Protein AF-A0A263D6S9-F1 (afdb_monomer_lite)

Organism: NCBI:txid1854586

Radius of gyration: 19.55 Å; chains: 1; bounding box: 28×63×39 Å

Secondary structure (DSSP, 8-state):
-PPPP----------S--SS-----EETTEEP-BS-SSPPPTT-EEEBTTS-EEETTSS--PPP-EE-HHHHHHHHHHHT--

pLDDT: mean 73.91, std 16.36, range [40.72, 90.94]

Foldseek 3Di:
DDDDDDDDDDDDPPPDDQPPQWDWAQDPQETFTFPGSHQDDAQDWTATQLRDIDGGPPDDRDHHDYYDPSRVVSVVVVVVPD

Sequence (82 aa):
MVPGQQTARAPGDTGGETIERAYRPVLGGVRHLSDHETAPGNGTVVDLLCGMNHVVGSRRAAKRIYDCSACDEVRGERGGQA

Structure (mmCIF, N/CA/C/O backbone):
data_AF-A0A263D6S9-F1
#
_entry.id   AF-A0A263D6S9-F1
#
loop_
_atom_site.group_PDB
_atom_site.id
_atom_site.type_symbol
_atom_site.label_atom_id
_atom_site.label_alt_id
_atom_site.label_comp_id
_atom_site.label_asym_id
_atom_site.label_entity_id
_atom_site.label_seq_id
_atom_site.pdbx_PDB_ins_code
_atom_site.Cartn_x
_atom_site.Cartn_y
_atom_site.Cartn_z
_atom_site.occupancy
_atom_site.B_iso_or_equiv
_atom_site.auth_seq_id
_atom_site.auth_comp_id
_atom_site.auth_asym_id
_atom_site.auth_atom_id
_atom_site.pdbx_PDB_model_num
ATOM 1 N N . MET A 1 1 ? -2.662 54.937 -24.267 1.00 48.84 1 MET A N 1
ATOM 2 C CA . MET A 1 1 ? -3.013 53.532 -24.564 1.00 48.84 1 MET A CA 1
ATOM 3 C C . MET A 1 1 ? -1.762 52.705 -24.312 1.00 48.84 1 MET A C 1
ATOM 5 O O . MET A 1 1 ? -0.782 52.898 -25.013 1.00 48.84 1 MET A O 1
ATOM 9 N N . VAL A 1 2 ? -1.743 51.925 -23.231 1.00 55.81 2 VAL A N 1
ATOM 10 C CA . VAL A 1 2 ? -0.575 51.161 -22.750 1.00 55.81 2 VAL A CA 1
ATOM 11 C C . VAL A 1 2 ? -0.782 49.691 -23.122 1.00 55.81 2 VAL A C 1
ATOM 13 O O . VAL A 1 2 ? -1.817 49.148 -22.732 1.00 55.81 2 VAL A O 1
ATOM 16 N N . PRO A 1 3 ? 0.124 49.030 -23.863 1.00 54.50 3 PRO A N 1
ATOM 17 C CA . PRO A 1 3 ? 0.022 47.594 -24.074 1.00 54.50 3 PRO A CA 1
ATOM 18 C C . PRO A 1 3 ? 0.368 46.852 -22.778 1.00 54.50 3 PRO A C 1
ATOM 20 O O . PRO A 1 3 ? 1.417 47.059 -22.167 1.00 54.50 3 PRO A O 1
ATOM 23 N N . GLY A 1 4 ? -0.580 46.015 -22.357 1.00 52.81 4 GLY A N 1
ATOM 24 C CA . GLY A 1 4 ? -0.502 45.169 -21.180 1.00 52.81 4 GLY A CA 1
ATOM 25 C C . GLY A 1 4 ? 0.653 44.175 -21.256 1.00 52.81 4 GLY A C 1
ATOM 26 O O . GLY A 1 4 ? 0.907 43.531 -22.271 1.00 52.81 4 GLY A O 1
ATOM 27 N N . GLN A 1 5 ? 1.333 44.087 -20.124 1.00 54.19 5 GLN A N 1
ATOM 28 C CA . GLN A 1 5 ? 2.423 43.193 -19.777 1.00 54.19 5 GLN A CA 1
ATOM 29 C C . GLN A 1 5 ? 2.058 41.726 -20.067 1.00 54.19 5 GLN A C 1
ATOM 31 O O . GLN A 1 5 ? 1.121 41.191 -19.479 1.00 54.19 5 GLN A O 1
ATOM 36 N N . GLN A 1 6 ? 2.821 41.066 -20.939 1.00 55.88 6 GLN A N 1
ATOM 37 C CA . GLN A 1 6 ? 2.828 39.608 -21.065 1.00 55.88 6 GLN A CA 1
ATOM 38 C C . GLN A 1 6 ? 4.005 39.077 -20.248 1.00 55.88 6 GLN A C 1
ATOM 40 O O . GLN A 1 6 ? 5.149 39.101 -20.699 1.00 55.88 6 GLN A O 1
ATOM 45 N N . THR A 1 7 ? 3.740 38.626 -19.023 1.00 54.66 7 THR A N 1
ATOM 46 C CA . THR A 1 7 ? 4.704 37.840 -18.253 1.00 54.66 7 THR A CA 1
ATOM 47 C C . THR A 1 7 ? 4.599 36.386 -18.701 1.00 54.66 7 THR A C 1
ATOM 49 O O . THR A 1 7 ? 3.665 35.662 -18.358 1.00 54.66 7 THR A O 1
ATOM 52 N N . ALA A 1 8 ? 5.564 35.959 -19.514 1.00 52.22 8 ALA A N 1
ATOM 53 C CA . ALA A 1 8 ? 5.787 34.554 -19.813 1.00 52.22 8 ALA A CA 1
ATOM 54 C C . ALA A 1 8 ? 6.057 33.807 -18.496 1.00 52.22 8 ALA A C 1
ATOM 56 O O . ALA A 1 8 ? 7.033 34.087 -17.799 1.00 52.22 8 ALA A O 1
ATOM 57 N N . ARG A 1 9 ? 5.165 32.883 -18.122 1.00 45.25 9 ARG A N 1
ATOM 58 C CA . ARG A 1 9 ? 5.403 31.960 -17.008 1.00 45.25 9 ARG A CA 1
ATOM 59 C C . ARG A 1 9 ? 6.371 30.883 -17.490 1.00 45.25 9 ARG A C 1
ATOM 61 O O . ARG A 1 9 ? 6.142 30.265 -18.526 1.00 45.25 9 ARG A O 1
ATOM 68 N N . ALA A 1 10 ? 7.449 30.704 -16.737 1.00 59.50 10 ALA A N 1
ATOM 69 C CA . ALA A 1 10 ? 8.470 29.694 -16.970 1.00 59.50 10 ALA A CA 1
ATOM 70 C C . ALA A 1 10 ? 7.867 28.275 -17.040 1.00 59.50 10 ALA A C 1
ATOM 72 O O . ALA A 1 10 ? 6.976 27.964 -16.242 1.00 59.50 10 ALA A O 1
ATOM 73 N N . PRO A 1 11 ? 8.359 27.388 -17.924 1.00 52.41 11 PRO A N 1
ATOM 74 C CA . PRO A 1 11 ? 8.188 25.958 -17.736 1.00 52.41 11 PRO A CA 1
ATOM 75 C C . PRO A 1 11 ? 9.040 25.546 -16.532 1.00 52.41 11 PRO A C 1
ATOM 77 O O . PRO A 1 11 ? 10.261 25.686 -16.540 1.00 52.41 11 PRO A O 1
ATOM 80 N N . GLY A 1 12 ? 8.374 25.105 -15.467 1.00 52.84 12 GLY A N 1
ATOM 81 C CA . GLY A 1 12 ? 9.032 24.485 -14.328 1.00 52.84 12 GLY A CA 1
ATOM 82 C C . GLY A 1 12 ? 9.697 23.192 -14.777 1.00 52.84 12 GLY A C 1
ATOM 83 O O . GLY A 1 12 ? 9.032 22.174 -14.943 1.00 52.84 12 GLY A O 1
ATOM 84 N N . ASP A 1 13 ? 11.008 23.263 -14.972 1.00 51.47 13 ASP A N 1
ATOM 85 C CA . ASP A 1 13 ? 11.915 22.136 -14.848 1.00 51.47 13 ASP A CA 1
ATOM 86 C C . ASP A 1 13 ? 11.744 21.569 -13.431 1.00 51.47 13 ASP A C 1
ATOM 88 O O . ASP A 1 13 ? 12.090 22.196 -12.432 1.00 51.47 13 ASP A O 1
ATOM 92 N N . THR A 1 14 ? 11.080 20.424 -13.319 1.00 56.09 14 THR A N 1
ATOM 93 C CA . THR A 1 14 ? 11.210 19.568 -12.139 1.00 56.09 14 THR A CA 1
ATOM 94 C C . THR A 1 14 ? 11.756 18.249 -12.638 1.00 56.09 14 THR A C 1
ATOM 96 O O . THR A 1 14 ? 11.045 17.252 -12.764 1.00 56.09 14 THR A O 1
ATOM 99 N N . GLY A 1 15 ? 13.035 18.285 -13.007 1.00 43.69 15 GLY A N 1
ATOM 100 C CA . GLY A 1 15 ? 13.830 17.082 -13.125 1.00 43.69 15 GLY A CA 1
ATOM 101 C C . GLY A 1 15 ? 13.806 16.304 -11.807 1.00 43.69 15 GLY A C 1
ATOM 102 O O . GLY A 1 15 ? 14.127 16.839 -10.751 1.00 43.69 15 GLY A O 1
ATOM 103 N N . GLY A 1 16 ? 13.439 15.026 -11.906 1.00 47.09 16 GLY A N 1
ATOM 104 C CA . GLY A 1 16 ? 14.014 13.967 -11.082 1.00 47.09 16 GLY A CA 1
ATOM 105 C C . GLY A 1 16 ? 13.472 13.775 -9.667 1.00 47.09 16 GLY A C 1
ATOM 106 O O . GLY A 1 16 ? 14.255 13.829 -8.734 1.00 47.09 16 GLY A O 1
ATOM 107 N N . GLU A 1 17 ? 12.191 13.428 -9.495 1.00 48.19 17 GLU A N 1
ATOM 108 C CA . GLU A 1 17 ? 11.759 12.666 -8.305 1.00 48.19 17 GLU A CA 1
ATOM 109 C C . GLU A 1 17 ? 10.413 11.961 -8.551 1.00 48.19 17 GLU A C 1
ATOM 111 O O . GLU A 1 17 ? 9.348 12.411 -8.128 1.00 48.19 17 GLU A O 1
ATOM 116 N N . THR A 1 18 ? 10.413 10.863 -9.310 1.00 44.97 18 THR A N 1
ATOM 117 C CA . THR A 1 18 ? 9.162 10.150 -9.658 1.00 44.97 18 THR A CA 1
ATOM 118 C C . THR A 1 18 ? 9.217 8.663 -9.321 1.00 44.97 18 THR A C 1
ATOM 120 O O . THR A 1 18 ? 8.665 7.842 -10.040 1.00 44.97 18 THR A O 1
ATOM 123 N N . ILE A 1 19 ? 9.880 8.290 -8.217 1.00 49.19 19 ILE A N 1
ATOM 124 C CA . ILE A 1 19 ? 9.858 6.896 -7.721 1.00 49.19 19 ILE A CA 1
ATOM 125 C C . ILE A 1 19 ? 9.691 6.792 -6.188 1.00 49.19 19 ILE A C 1
ATOM 127 O O . ILE A 1 19 ? 9.959 5.753 -5.582 1.00 49.19 19 ILE A O 1
ATOM 131 N N . GLU A 1 20 ? 9.205 7.854 -5.535 1.00 51.31 20 GLU A N 1
ATOM 132 C CA . GLU A 1 20 ? 8.872 7.853 -4.094 1.00 51.31 20 GLU A CA 1
ATOM 133 C C . GLU A 1 20 ? 7.365 7.944 -3.801 1.00 51.31 20 GLU A C 1
ATOM 135 O O . GLU A 1 20 ? 6.926 7.780 -2.661 1.00 51.31 20 GLU A O 1
ATOM 140 N N . ARG A 1 21 ? 6.546 8.145 -4.835 1.00 55.97 21 ARG A N 1
ATOM 141 C CA . ARG A 1 21 ? 5.094 8.313 -4.738 1.00 55.97 21 ARG A CA 1
ATOM 142 C C . ARG A 1 21 ? 4.401 6.966 -4.881 1.00 55.97 21 ARG A C 1
ATOM 144 O O . ARG A 1 21 ? 3.833 6.680 -5.916 1.00 55.97 21 ARG A O 1
ATOM 151 N N . ALA A 1 22 ? 4.512 6.103 -3.881 1.00 71.88 22 ALA A N 1
ATOM 152 C CA . ALA A 1 22 ? 3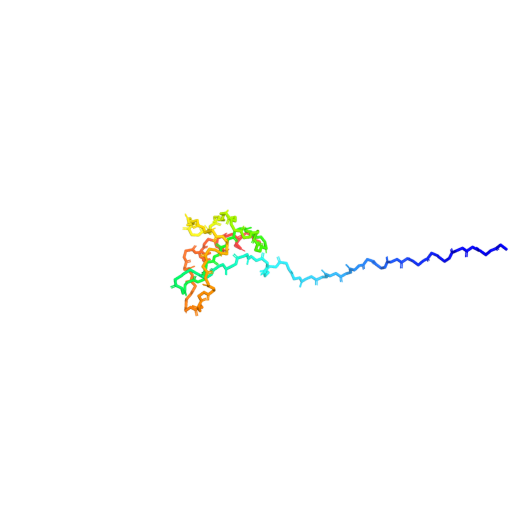.616 4.955 -3.761 1.00 71.88 22 ALA A CA 1
ATOM 153 C C . ALA A 1 22 ? 2.927 5.062 -2.409 1.00 71.88 22 ALA A C 1
ATOM 155 O O . ALA A 1 22 ? 3.595 5.302 -1.402 1.00 71.88 22 ALA A O 1
ATOM 156 N N . TYR A 1 23 ? 1.611 4.902 -2.350 1.00 84.44 23 TYR A N 1
ATOM 157 C CA . TYR A 1 23 ? 0.884 4.898 -1.090 1.00 84.44 23 TYR A CA 1
ATOM 158 C C . TYR A 1 23 ? 1.313 3.680 -0.259 1.00 84.44 23 TYR A C 1
ATOM 160 O O . TYR A 1 23 ? 1.178 2.532 -0.694 1.00 84.44 23 TYR A O 1
ATOM 168 N N . ARG A 1 24 ? 1.883 3.948 0.931 1.00 86.62 24 ARG A N 1
ATOM 169 C CA . ARG A 1 24 ? 2.506 2.941 1.811 1.00 86.62 24 ARG A CA 1
ATOM 170 C C . ARG A 1 24 ? 1.791 2.825 3.164 1.00 86.62 24 ARG A C 1
ATOM 172 O O . ARG A 1 24 ? 2.297 3.353 4.163 1.00 86.62 24 ARG A O 1
ATOM 179 N N . PRO A 1 25 ? 0.609 2.192 3.235 1.00 87.31 25 PRO A N 1
ATOM 180 C CA . PRO A 1 25 ? -0.102 2.046 4.498 1.00 87.31 25 PRO A CA 1
ATOM 181 C C . PRO A 1 25 ? 0.660 1.129 5.462 1.00 87.31 25 PRO A C 1
ATOM 183 O O . PRO A 1 25 ? 1.300 0.160 5.052 1.00 87.31 25 PRO A O 1
ATOM 186 N N . VAL A 1 26 ? 0.575 1.423 6.764 1.00 88.12 26 VAL A N 1
ATOM 187 C CA . VAL A 1 26 ? 1.117 0.559 7.824 1.00 88.12 26 VAL A CA 1
ATOM 188 C C . VAL A 1 26 ? -0.032 -0.170 8.509 1.00 88.12 26 VAL A C 1
ATOM 190 O O . VAL A 1 26 ? -0.844 0.452 9.197 1.00 88.12 26 VAL A O 1
ATOM 193 N N . LEU A 1 27 ? -0.091 -1.491 8.345 1.00 85.69 27 LEU A N 1
ATOM 194 C CA . LEU A 1 27 ? -1.142 -2.356 8.879 1.00 85.69 27 LEU A CA 1
ATOM 195 C C . LEU A 1 27 ? -0.529 -3.322 9.883 1.00 85.69 27 LEU A C 1
ATOM 197 O O . LEU A 1 27 ? 0.399 -4.052 9.562 1.00 85.69 27 LEU A O 1
ATOM 201 N N . GLY A 1 28 ? -1.002 -3.290 11.131 1.00 84.62 28 GLY A N 1
ATOM 202 C CA . GLY A 1 28 ? -0.474 -4.177 12.177 1.00 84.62 28 GLY A CA 1
ATOM 203 C C . GLY A 1 28 ? 1.030 -4.014 12.441 1.00 84.62 28 GLY A C 1
ATOM 204 O O . GLY A 1 28 ? 1.671 -4.948 12.900 1.00 84.62 28 GLY A O 1
ATOM 205 N N . GLY A 1 29 ? 1.605 -2.848 12.125 1.00 87.06 29 GLY A N 1
ATOM 206 C CA . GLY A 1 29 ? 3.046 -2.599 12.235 1.00 87.06 29 GLY A CA 1
ATOM 207 C C . GLY A 1 29 ? 3.862 -2.987 10.999 1.00 87.06 29 GLY A C 1
ATOM 208 O O . GLY A 1 29 ? 5.070 -2.767 10.985 1.00 87.06 29 GLY A O 1
ATOM 209 N N . VAL A 1 30 ? 3.231 -3.491 9.941 1.00 89.25 30 VAL A N 1
ATOM 210 C CA . VAL A 1 30 ? 3.895 -3.830 8.680 1.00 89.25 30 VAL A CA 1
ATOM 211 C C . VAL A 1 30 ? 3.591 -2.762 7.635 1.00 89.25 30 VAL A C 1
ATOM 213 O O . VAL A 1 30 ? 2.433 -2.406 7.421 1.00 89.25 30 VAL A O 1
ATOM 216 N N . ARG A 1 31 ? 4.624 -2.211 6.993 1.00 90.62 31 ARG A N 1
ATOM 217 C CA . ARG A 1 31 ? 4.475 -1.294 5.860 1.00 90.62 31 ARG A CA 1
ATOM 218 C C . ARG A 1 31 ? 4.206 -2.099 4.596 1.00 90.62 31 ARG A C 1
ATOM 220 O O . ARG A 1 31 ? 5.037 -2.897 4.172 1.00 90.62 31 ARG A O 1
ATOM 227 N N . HIS A 1 32 ? 3.062 -1.838 3.988 1.00 90.94 32 HIS A N 1
ATOM 228 C CA . HIS A 1 32 ? 2.690 -2.378 2.691 1.00 90.94 32 HIS A CA 1
ATOM 229 C C . HIS A 1 32 ? 2.927 -1.348 1.594 1.00 90.94 32 HIS A C 1
ATOM 231 O O . HIS A 1 32 ? 3.133 -0.162 1.861 1.00 90.94 32 HIS A O 1
ATOM 237 N N . LEU A 1 33 ? 2.885 -1.818 0.355 1.00 89.56 33 LEU A N 1
ATOM 238 C CA . LEU A 1 33 ? 2.908 -0.993 -0.841 1.00 89.56 33 LEU A CA 1
ATOM 239 C C . LEU A 1 33 ? 1.606 -1.207 -1.601 1.00 89.56 33 LEU A C 1
ATOM 241 O O . LEU A 1 33 ? 1.035 -2.295 -1.563 1.00 89.56 33 LEU A O 1
ATOM 245 N N . SER A 1 34 ? 1.161 -0.171 -2.292 1.00 88.50 34 SER A N 1
ATOM 246 C CA . SER A 1 34 ? 0.062 -0.240 -3.249 1.00 88.50 34 SER A CA 1
ATOM 247 C C . SER A 1 34 ? 0.507 0.357 -4.576 1.00 88.50 34 SER A C 1
ATOM 249 O O . SER A 1 34 ? 1.499 1.088 -4.622 1.00 88.50 34 SER A O 1
ATOM 251 N N . ASP A 1 35 ? -0.256 0.064 -5.624 1.00 83.00 35 ASP A N 1
ATOM 252 C CA . ASP A 1 35 ? -0.057 0.626 -6.963 1.00 83.00 35 ASP A CA 1
ATOM 253 C C . ASP A 1 35 ? -0.511 2.090 -7.081 1.00 83.00 35 ASP A C 1
ATOM 255 O O . ASP A 1 35 ? -0.298 2.737 -8.103 1.00 83.00 35 ASP A O 1
ATOM 259 N N . HIS A 1 36 ? -1.120 2.647 -6.032 1.00 81.75 36 HIS A N 1
ATOM 260 C CA . HIS A 1 36 ? -1.554 4.036 -6.035 1.00 81.75 36 HIS A CA 1
ATOM 261 C C . HIS A 1 36 ? -0.382 4.983 -5.811 1.00 81.75 36 HIS A C 1
ATOM 263 O O . HIS A 1 36 ? 0.351 4.864 -4.829 1.00 81.75 36 HIS A O 1
ATOM 269 N N . GLU A 1 37 ? -0.271 5.996 -6.667 1.00 80.31 37 GLU A N 1
ATOM 270 C CA . GLU A 1 37 ? 0.804 6.982 -6.561 1.00 80.31 37 GLU A CA 1
ATOM 271 C C . GLU A 1 37 ? 0.682 7.855 -5.298 1.00 80.31 37 GLU A C 1
ATOM 273 O O . GLU A 1 37 ? 1.657 8.283 -4.680 1.00 80.31 37 GLU A O 1
ATOM 278 N N . THR A 1 38 ? -0.553 8.125 -4.883 1.00 80.12 38 THR A N 1
ATOM 279 C CA . THR A 1 38 ? -0.880 8.978 -3.737 1.00 80.12 38 THR A CA 1
ATOM 280 C C . THR A 1 38 ? -1.921 8.305 -2.859 1.00 80.12 38 THR A C 1
ATOM 282 O O . THR A 1 38 ? -2.606 7.387 -3.301 1.00 80.12 38 THR A O 1
ATOM 285 N N . ALA A 1 39 ? -2.024 8.735 -1.597 1.00 79.00 39 ALA A N 1
ATOM 286 C CA . ALA A 1 39 ? -3.029 8.216 -0.676 1.00 79.00 39 ALA A CA 1
ATOM 287 C C . ALA A 1 39 ? -4.442 8.527 -1.201 1.00 79.00 39 ALA A C 1
ATOM 289 O O . ALA A 1 39 ? -4.777 9.709 -1.326 1.00 79.00 39 ALA A O 1
ATOM 290 N N . PRO A 1 40 ? -5.276 7.512 -1.487 1.00 81.62 40 PRO A N 1
ATOM 291 C CA . PRO A 1 40 ? -6.646 7.757 -1.930 1.00 81.62 40 PRO A CA 1
ATOM 292 C C . PRO A 1 40 ? -7.498 8.379 -0.818 1.00 81.62 40 PRO A C 1
ATOM 294 O O . PRO A 1 40 ? -7.093 8.432 0.343 1.00 81.62 40 PRO A O 1
ATOM 297 N N . GLY A 1 41 ? -8.691 8.869 -1.157 1.00 82.06 41 GLY A N 1
ATOM 298 C CA . GLY A 1 41 ? -9.587 9.476 -0.170 1.00 82.06 41 GLY A CA 1
ATOM 299 C C . GLY A 1 41 ? -9.961 8.505 0.958 1.00 82.06 41 GLY A C 1
ATOM 300 O O . GLY A 1 41 ? -10.054 7.295 0.742 1.00 82.06 41 GLY A O 1
ATOM 301 N N . ASN A 1 42 ? -10.211 9.023 2.163 1.00 84.75 42 ASN A N 1
ATOM 302 C CA . ASN A 1 42 ? -10.677 8.205 3.288 1.00 84.75 42 ASN A CA 1
ATOM 303 C C . ASN A 1 42 ? -11.936 7.407 2.909 1.00 84.75 42 ASN A C 1
ATOM 305 O O . ASN A 1 42 ? -12.834 7.929 2.254 1.00 84.75 42 ASN A O 1
ATOM 309 N N . GLY A 1 43 ? -12.000 6.148 3.339 1.00 84.94 43 GLY A N 1
ATOM 310 C CA . GLY A 1 43 ? -13.067 5.210 2.984 1.00 84.94 43 GLY A CA 1
ATOM 311 C C . GLY A 1 43 ? -12.845 4.468 1.663 1.00 84.94 43 GLY A C 1
ATOM 312 O O . GLY A 1 43 ? -13.568 3.515 1.389 1.00 84.94 43 GLY A O 1
ATOM 313 N N . THR A 1 44 ? -11.833 4.839 0.873 1.00 87.38 44 THR A N 1
ATOM 314 C CA . THR A 1 44 ? -11.481 4.117 -0.359 1.00 87.38 44 THR A CA 1
ATOM 315 C C . THR A 1 44 ? -10.833 2.778 -0.020 1.00 87.38 44 THR A C 1
ATOM 317 O O . THR A 1 44 ? -9.965 2.717 0.850 1.00 87.38 44 THR A O 1
ATOM 320 N N . VAL A 1 45 ? -11.234 1.714 -0.716 1.00 89.19 45 VAL A N 1
ATOM 321 C CA . VAL A 1 45 ? -10.548 0.416 -0.682 1.00 89.19 45 VAL A CA 1
ATOM 322 C C . VAL A 1 45 ? -9.418 0.454 -1.704 1.00 89.19 45 VAL A C 1
ATOM 324 O O . VAL A 1 45 ? -9.656 0.797 -2.857 1.00 89.19 45 VAL A O 1
ATOM 327 N N . VAL A 1 46 ? -8.206 0.112 -1.280 1.00 88.50 46 VAL A N 1
ATOM 328 C CA . VAL A 1 46 ? -7.038 -0.018 -2.151 1.00 88.50 46 VAL A CA 1
ATOM 329 C C . VAL A 1 46 ? -6.508 -1.435 -2.110 1.00 88.50 46 VAL A C 1
ATOM 331 O O . VAL A 1 46 ? -6.463 -2.049 -1.039 1.00 88.50 46 VAL A O 1
ATOM 334 N N . ASP A 1 47 ? -6.050 -1.917 -3.255 1.00 90.31 47 ASP A N 1
ATOM 335 C CA . ASP A 1 47 ? -5.348 -3.186 -3.356 1.00 90.31 47 ASP A CA 1
ATOM 336 C C . ASP A 1 47 ? -3.851 -2.959 -3.094 1.00 90.31 47 ASP A C 1
ATOM 338 O O . ASP A 1 47 ? -3.216 -2.031 -3.608 1.00 90.31 47 ASP A O 1
ATOM 342 N N . LEU A 1 48 ? -3.283 -3.784 -2.222 1.00 90.19 48 LEU A N 1
ATOM 343 C CA . LEU A 1 48 ? -1.864 -3.785 -1.886 1.00 90.19 48 LEU A CA 1
ATOM 344 C C . LEU A 1 48 ? -1.135 -4.779 -2.790 1.00 90.19 48 LEU A C 1
ATOM 346 O O . LEU A 1 48 ? -1.696 -5.802 -3.171 1.00 90.19 48 LEU A O 1
ATOM 350 N N . LEU A 1 49 ? 0.155 -4.549 -3.039 1.00 89.88 49 LEU A N 1
ATOM 351 C CA . LEU A 1 49 ? 0.975 -5.429 -3.885 1.00 89.88 49 LEU A CA 1
ATOM 352 C C . LEU A 1 49 ? 1.018 -6.878 -3.384 1.00 89.88 49 LEU A C 1
ATOM 354 O O . LEU A 1 49 ? 1.085 -7.807 -4.175 1.00 89.88 49 LEU A O 1
ATOM 358 N N . CYS A 1 50 ? 0.925 -7.079 -2.069 1.00 88.94 50 CYS A N 1
ATOM 359 C CA . CYS A 1 50 ? 0.824 -8.405 -1.453 1.00 88.94 50 CYS A CA 1
ATOM 360 C C . CYS A 1 50 ? -0.533 -9.119 -1.649 1.00 88.94 50 CYS A C 1
ATOM 362 O O . CYS A 1 50 ? -0.730 -10.184 -1.072 1.00 88.94 50 CYS A O 1
ATOM 364 N N . GLY A 1 51 ? -1.481 -8.535 -2.390 1.00 89.94 51 GLY A N 1
ATOM 365 C CA . GLY A 1 51 ? -2.808 -9.109 -2.650 1.00 89.94 51 GLY A CA 1
ATOM 366 C C . GLY A 1 51 ? -3.844 -8.881 -1.543 1.00 89.94 51 GLY A C 1
ATOM 367 O O . GLY A 1 51 ? -4.923 -9.465 -1.578 1.00 89.94 51 GLY A O 1
ATOM 368 N N . MET A 1 52 ? -3.527 -8.057 -0.541 1.00 89.56 52 MET A N 1
ATOM 369 C CA . MET A 1 52 ? -4.470 -7.666 0.512 1.00 89.56 52 MET A CA 1
ATOM 370 C C . MET A 1 52 ? -5.189 -6.364 0.172 1.00 89.56 52 MET A C 1
ATOM 372 O O . MET A 1 52 ? -4.614 -5.496 -0.476 1.00 89.56 52 MET A O 1
ATOM 376 N N . ASN A 1 53 ? -6.382 -6.171 0.737 1.00 89.81 53 ASN A N 1
ATOM 377 C CA . ASN A 1 53 ? -7.173 -4.959 0.529 1.00 89.81 53 ASN A CA 1
ATOM 378 C C . ASN A 1 53 ? -7.168 -4.094 1.793 1.00 89.81 53 ASN A C 1
ATOM 380 O O . ASN A 1 53 ? -7.323 -4.591 2.914 1.00 89.81 53 ASN A O 1
ATOM 384 N N . HIS A 1 54 ? -7.014 -2.783 1.624 1.00 86.75 54 HIS A N 1
ATOM 385 C CA . HIS A 1 54 ? -6.962 -1.819 2.716 1.00 86.75 54 HIS A CA 1
ATOM 386 C C . HIS A 1 54 ? -7.959 -0.678 2.524 1.00 86.75 54 HIS A C 1
ATOM 388 O O . HIS A 1 54 ? -7.963 -0.018 1.495 1.00 86.75 54 HIS A O 1
ATOM 394 N N . VAL A 1 55 ? -8.756 -0.386 3.555 1.00 88.94 55 VAL A N 1
ATOM 395 C CA . VAL A 1 55 ? -9.614 0.807 3.580 1.00 88.94 55 VAL A CA 1
ATOM 396 C C . VAL A 1 55 ? -8.838 1.996 4.143 1.00 88.94 55 VAL A C 1
ATOM 398 O O . VAL A 1 55 ? -8.506 2.011 5.337 1.00 88.94 55 VAL A O 1
ATOM 401 N N . VAL A 1 56 ? -8.606 3.013 3.317 1.00 85.44 56 VAL A N 1
ATOM 402 C CA . VAL A 1 56 ? -7.878 4.230 3.694 1.00 85.44 56 VAL A CA 1
ATOM 403 C C . VAL A 1 56 ? -8.602 4.957 4.828 1.00 85.44 56 VAL A C 1
ATOM 405 O O . VAL A 1 56 ? -9.816 5.145 4.796 1.00 85.44 56 VAL A O 1
ATOM 408 N N . GLY A 1 57 ? -7.864 5.362 5.863 1.00 76.75 57 GLY A N 1
ATOM 409 C CA . GLY A 1 57 ? -8.414 6.127 6.989 1.00 76.75 57 GLY A CA 1
ATOM 410 C C . GLY A 1 57 ? -9.226 5.308 8.001 1.00 76.75 57 GLY A C 1
ATOM 411 O O . GLY A 1 57 ? -9.694 5.864 8.990 1.00 76.75 57 GLY A O 1
ATOM 412 N N . SER A 1 58 ? -9.361 3.989 7.815 1.00 68.88 58 SER A N 1
ATOM 413 C CA . SER A 1 58 ? -10.108 3.125 8.745 1.00 68.88 58 SER A CA 1
ATOM 414 C C . SER A 1 58 ? -9.391 2.860 10.076 1.00 68.88 58 SER A C 1
ATOM 416 O O . SER A 1 58 ? -10.017 2.410 11.036 1.00 68.88 58 SER A O 1
ATOM 418 N N . ARG A 1 59 ? -8.077 3.114 10.165 1.00 65.94 59 ARG A N 1
ATOM 419 C CA . ARG A 1 59 ? -7.267 2.844 11.365 1.00 65.94 59 ARG A CA 1
ATOM 420 C C . ARG A 1 59 ? -6.327 4.004 11.675 1.00 65.94 59 ARG A C 1
ATOM 422 O O . ARG A 1 59 ? -5.787 4.630 10.766 1.00 65.94 59 ARG A O 1
ATOM 429 N N . ARG A 1 60 ? -6.091 4.259 12.972 1.00 67.06 60 ARG A N 1
ATOM 430 C CA . ARG A 1 60 ? -5.009 5.154 13.420 1.00 67.06 60 ARG A CA 1
ATOM 431 C C . ARG A 1 60 ? -3.686 4.649 12.849 1.00 67.06 60 ARG A C 1
ATOM 433 O O . ARG A 1 60 ? -3.448 3.441 12.859 1.00 67.06 60 ARG A O 1
ATOM 440 N N . ALA A 1 61 ? -2.846 5.568 12.376 1.00 64.25 61 ALA A N 1
ATOM 441 C CA . ALA A 1 61 ? -1.534 5.240 11.836 1.00 64.25 61 ALA A CA 1
ATOM 442 C C . ALA A 1 61 ? -0.750 4.394 12.853 1.00 64.25 61 ALA A C 1
ATOM 444 O O . ALA A 1 61 ? -0.415 4.862 13.943 1.00 64.25 61 ALA A O 1
ATOM 445 N N . ALA A 1 62 ? -0.510 3.128 12.515 1.00 69.00 62 ALA A N 1
ATOM 446 C CA . ALA A 1 62 ? 0.308 2.246 13.328 1.00 69.00 62 ALA A CA 1
ATOM 447 C C . ALA A 1 62 ? 1.785 2.620 13.151 1.00 69.00 62 ALA A C 1
ATOM 449 O O . ALA A 1 62 ? 2.222 2.994 12.060 1.00 69.00 62 ALA A O 1
ATOM 450 N N . LYS A 1 63 ? 2.576 2.496 14.219 1.00 78.38 63 LYS A N 1
ATOM 451 C CA . LYS A 1 63 ? 4.032 2.639 14.131 1.00 78.38 63 LYS A CA 1
ATOM 452 C C . LYS A 1 63 ? 4.579 1.520 13.236 1.00 78.38 63 LYS A C 1
ATOM 454 O O . LYS A 1 63 ? 4.286 0.356 13.485 1.00 78.38 63 LYS A O 1
ATOM 459 N N . ARG A 1 64 ? 5.365 1.862 12.207 1.00 80.56 64 ARG A N 1
ATOM 460 C CA . ARG A 1 64 ? 6.072 0.877 11.367 1.00 80.56 64 ARG A CA 1
ATOM 461 C C . ARG A 1 64 ? 7.077 0.110 12.223 1.00 80.56 64 ARG A C 1
ATOM 463 O O . ARG A 1 64 ? 7.887 0.728 12.912 1.00 80.56 64 ARG A O 1
ATOM 470 N N . ILE A 1 65 ? 7.021 -1.209 12.132 1.00 84.12 65 ILE A N 1
ATOM 471 C CA . ILE A 1 65 ? 7.944 -2.153 12.759 1.00 84.12 65 ILE A CA 1
ATOM 472 C C . ILE A 1 65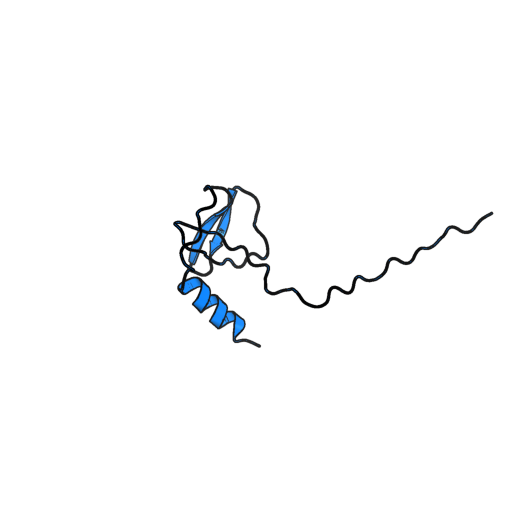 ? 8.753 -2.861 11.664 1.00 84.12 65 ILE A C 1
ATOM 474 O O . ILE A 1 65 ? 9.975 -2.876 11.742 1.00 84.12 65 ILE A O 1
ATOM 478 N N . TYR A 1 66 ? 8.087 -3.345 10.607 1.00 86.62 66 TYR A N 1
ATOM 479 C CA . TYR A 1 66 ? 8.710 -4.057 9.481 1.00 86.62 66 TYR A CA 1
ATOM 480 C C . TYR A 1 66 ? 8.114 -3.637 8.131 1.00 86.62 66 TYR A C 1
ATOM 482 O O . TYR A 1 66 ? 7.083 -2.960 8.089 1.00 86.62 66 TYR A O 1
ATOM 490 N N . ASP A 1 67 ? 8.746 -4.051 7.033 1.00 89.06 67 ASP A N 1
ATOM 491 C CA . ASP A 1 67 ? 8.198 -3.971 5.674 1.00 89.06 67 ASP A CA 1
ATOM 492 C C . ASP A 1 67 ? 7.630 -5.323 5.246 1.00 89.06 67 ASP A C 1
ATOM 494 O O . ASP A 1 67 ? 8.122 -6.374 5.654 1.00 89.06 67 ASP A O 1
ATOM 498 N N . CYS A 1 68 ? 6.570 -5.305 4.443 1.00 90.38 68 CYS A N 1
ATOM 499 C CA . CYS A 1 68 ? 5.987 -6.524 3.904 1.00 90.38 68 CYS A CA 1
ATOM 500 C C . CYS A 1 68 ? 6.904 -7.096 2.817 1.00 90.38 68 CYS A C 1
ATOM 502 O O . CYS A 1 68 ? 6.979 -6.522 1.732 1.00 90.38 68 CYS A O 1
ATOM 504 N N . SER A 1 69 ? 7.539 -8.241 3.085 1.00 90.50 69 SER A N 1
ATOM 505 C CA . SER A 1 69 ? 8.432 -8.920 2.133 1.00 90.50 69 SER A CA 1
ATOM 506 C C . SER A 1 69 ? 7.759 -9.184 0.785 1.00 90.50 69 SER A C 1
ATOM 508 O O . SER A 1 69 ? 8.322 -8.827 -0.238 1.00 90.50 69 SER A O 1
ATOM 510 N N . ALA A 1 70 ? 6.503 -9.646 0.778 1.00 90.56 70 ALA A N 1
ATOM 511 C CA . ALA A 1 70 ? 5.758 -9.873 -0.463 1.00 90.56 70 ALA A CA 1
ATOM 512 C C . ALA A 1 70 ? 5.543 -8.588 -1.287 1.00 90.56 70 ALA A C 1
ATOM 514 O O . ALA A 1 70 ? 5.556 -8.618 -2.511 1.00 90.56 70 ALA A O 1
ATOM 515 N N . CYS A 1 71 ? 5.348 -7.436 -0.633 1.00 89.25 71 CYS A N 1
ATOM 516 C CA . CYS A 1 71 ? 5.256 -6.164 -1.356 1.00 89.25 71 CYS A CA 1
ATOM 517 C C . CYS A 1 71 ? 6.607 -5.754 -1.958 1.00 89.25 71 CYS A C 1
ATOM 519 O O . CYS A 1 71 ? 6.632 -5.124 -3.014 1.00 89.25 71 CYS A O 1
ATOM 521 N N . ASP A 1 72 ? 7.703 -6.058 -1.263 1.00 87.06 72 ASP A N 1
ATOM 522 C CA . ASP A 1 72 ? 9.061 -5.743 -1.703 1.00 87.06 72 ASP A CA 1
ATOM 523 C C . ASP A 1 72 ? 9.481 -6.616 -2.892 1.00 87.06 72 ASP A C 1
ATOM 525 O O . ASP A 1 72 ? 9.976 -6.085 -3.881 1.00 87.06 72 ASP A O 1
ATOM 529 N N . GLU A 1 73 ? 9.163 -7.914 -2.853 1.00 88.00 73 GLU A N 1
ATOM 530 C 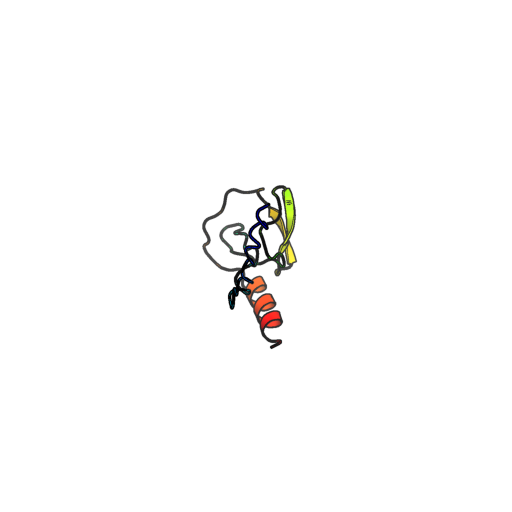CA . GLU A 1 73 ? 9.374 -8.858 -3.959 1.00 88.00 73 GLU A CA 1
ATOM 531 C C . GLU A 1 73 ? 8.659 -8.390 -5.231 1.00 88.00 73 GLU A C 1
ATOM 533 O O . GLU A 1 73 ? 9.311 -8.159 -6.248 1.00 88.00 73 GLU A O 1
ATOM 538 N N . VAL A 1 74 ? 7.351 -8.112 -5.149 1.00 86.25 74 VAL A N 1
ATOM 539 C CA . VAL A 1 74 ? 6.560 -7.630 -6.298 1.00 86.25 74 VAL A CA 1
ATOM 540 C C . VAL A 1 74 ? 7.097 -6.299 -6.834 1.00 86.25 74 VAL A C 1
ATOM 542 O O . VAL A 1 74 ? 7.109 -6.058 -8.043 1.00 86.25 74 VAL A O 1
ATOM 545 N N . ARG A 1 75 ? 7.561 -5.406 -5.952 1.00 82.88 75 ARG A N 1
ATOM 546 C CA . ARG A 1 75 ? 8.192 -4.149 -6.372 1.00 82.88 75 ARG A CA 1
ATOM 547 C C . ARG A 1 75 ? 9.534 -4.396 -7.065 1.00 82.88 75 ARG A C 1
ATOM 549 O O . ARG A 1 75 ? 9.8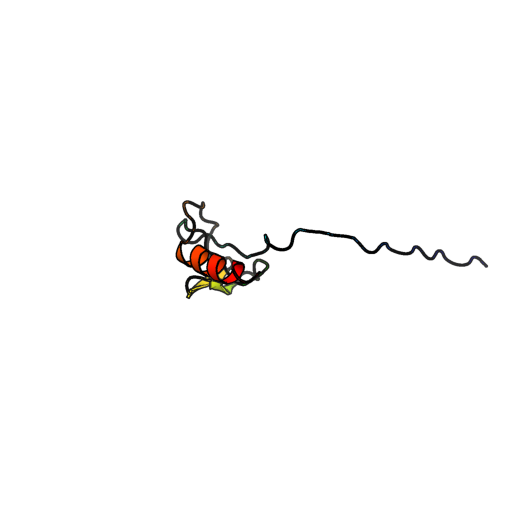18 -3.712 -8.044 1.00 82.88 75 ARG A O 1
ATOM 556 N N . GLY A 1 76 ? 10.336 -5.340 -6.578 1.00 78.50 76 GLY A N 1
ATOM 557 C CA . GLY A 1 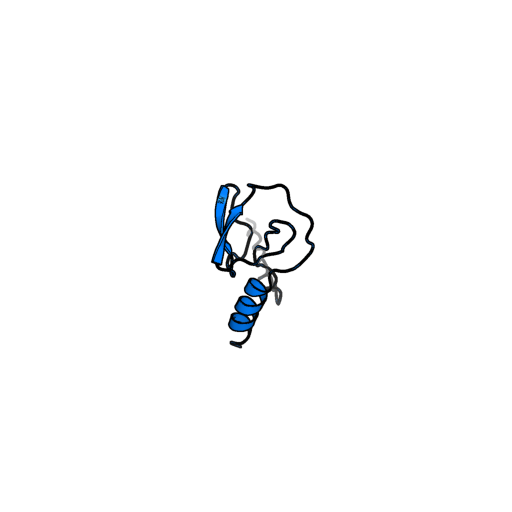76 ? 11.601 -5.749 -7.186 1.00 78.50 76 GLY A CA 1
ATOM 558 C C . GLY A 1 76 ? 11.407 -6.346 -8.580 1.00 78.50 76 GLY A C 1
ATOM 559 O O . GLY A 1 76 ? 12.093 -5.941 -9.514 1.00 78.50 76 GLY A O 1
ATOM 560 N N . GLU A 1 77 ? 10.410 -7.217 -8.750 1.00 79.06 77 GLU A N 1
ATOM 561 C CA . GLU A 1 77 ? 10.034 -7.789 -10.052 1.00 79.06 77 GLU A CA 1
ATOM 562 C C . GLU A 1 77 ? 9.605 -6.710 -11.056 1.00 79.06 77 GLU A C 1
ATOM 564 O O . GLU A 1 77 ? 9.973 -6.758 -12.230 1.00 79.06 77 GLU A O 1
ATOM 569 N N . ARG A 1 78 ? 8.861 -5.698 -10.591 1.00 70.69 78 ARG A N 1
ATOM 570 C CA . ARG A 1 78 ? 8.414 -4.573 -11.428 1.00 70.69 78 ARG A CA 1
ATOM 571 C C . ARG A 1 78 ? 9.525 -3.561 -11.723 1.00 70.69 78 ARG A C 1
ATOM 573 O O . ARG A 1 78 ? 9.525 -2.963 -12.792 1.00 70.69 78 ARG A O 1
ATOM 580 N N . GLY A 1 79 ? 10.460 -3.364 -10.795 1.00 59.38 79 GLY A N 1
ATOM 581 C CA . GLY A 1 79 ? 11.602 -2.456 -10.945 1.00 59.38 79 GLY A CA 1
ATOM 582 C C . GLY A 1 79 ? 12.769 -3.035 -11.751 1.00 59.38 79 GLY A C 1
ATOM 583 O O . GLY A 1 79 ? 13.631 -2.278 -12.182 1.00 59.38 79 GLY A O 1
ATOM 584 N N . GLY A 1 80 ? 12.794 -4.355 -11.970 1.00 49.94 80 GLY A N 1
ATOM 585 C CA . GLY A 1 80 ? 13.790 -5.054 -12.789 1.00 49.94 80 GLY A CA 1
ATOM 586 C C . GLY A 1 80 ? 13.530 -5.026 -14.302 1.00 49.94 80 GLY A C 1
ATOM 587 O 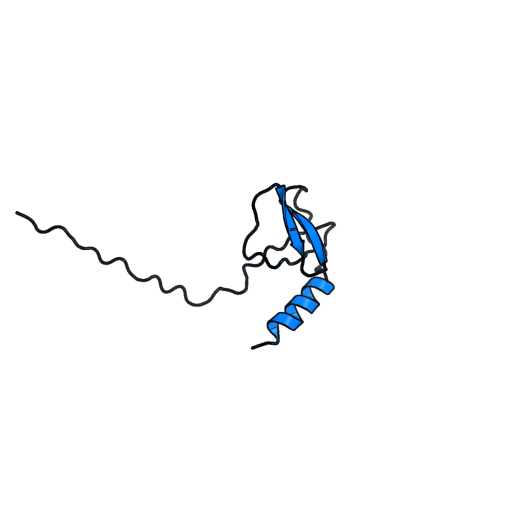O . GLY A 1 80 ? 14.284 -5.643 -15.050 1.00 49.94 80 GLY A O 1
ATOM 588 N N . GLN A 1 81 ? 12.484 -4.333 -14.766 1.00 42.75 81 GLN A N 1
ATOM 589 C CA . GLN A 1 81 ? 12.272 -3.998 -16.180 1.00 42.75 81 GLN A CA 1
ATOM 590 C C . GLN A 1 81 ? 12.737 -2.558 -16.436 1.00 42.75 81 GLN A C 1
ATOM 592 O O . GLN A 1 81 ? 11.922 -1.647 -16.566 1.00 42.75 81 GLN A O 1
ATOM 597 N N . ALA A 1 82 ? 14.049 -2.344 -16.465 1.00 40.72 82 ALA A N 1
ATOM 598 C CA . ALA A 1 82 ? 14.666 -1.125 -16.983 1.00 40.72 82 ALA A CA 1
ATOM 599 C C . ALA A 1 82 ? 15.995 -1.473 -17.656 1.00 40.72 82 ALA A C 1
ATOM 601 O O . ALA A 1 82 ? 16.782 -2.222 -17.033 1.00 40.72 82 ALA A O 1
#